Protein AF-A0A832W0E5-F1 (afdb_monomer)

Organism: NCBI:txid660064

Foldseek 3Di:
DQPLLVLLLVLLVVLLVCCVPPVDDDPVSLVVSCVVQVVSCVVVDDPVVLLVVLCVLQLVLLVVCVVVQLDDPVLSSSLNSLSNRCSVQCLSVVLSNVLSVCSSVVCVPPNSSDSSSVSSSVSSVVSVVCVVVVVDDD

InterPro domains:
  IPR000045 Prepilin type IV endopeptidase, peptidase domain [PF01478] (7-105)
  IPR052218 Archaeal Preflagellin Peptidase [PTHR36506] (5-106)

Structure 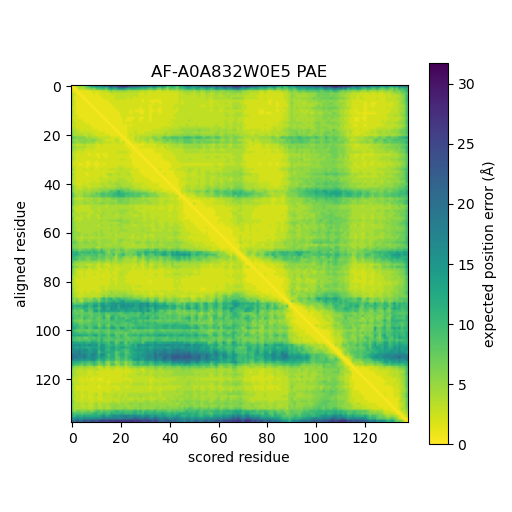(mmCIF, N/CA/C/O backbone):
data_AF-A0A832W0E5-F1
#
_entry.id   AF-A0A832W0E5-F1
#
loop_
_atom_site.group_PDB
_atom_site.id
_atom_site.type_symbol
_atom_site.label_atom_id
_atom_site.label_alt_id
_atom_site.label_comp_id
_atom_site.label_asym_id
_atom_site.label_entity_id
_atom_site.label_seq_id
_atom_site.pdbx_PDB_ins_code
_atom_site.Cartn_x
_atom_site.Cartn_y
_atom_site.Cartn_z
_atom_site.occupancy
_atom_site.B_iso_or_equiv
_atom_site.auth_seq_id
_atom_site.auth_comp_id
_atom_site.auth_asym_id
_atom_site.auth_atom_id
_atom_site.pdbx_PDB_model_num
ATOM 1 N N . MET A 1 1 ? -15.998 -9.167 6.109 1.00 57.91 1 MET A N 1
ATOM 2 C CA . MET A 1 1 ? -14.669 -8.768 5.597 1.00 57.91 1 MET A CA 1
ATOM 3 C C . MET A 1 1 ? -14.755 -7.328 5.139 1.00 57.91 1 MET A C 1
ATOM 5 O O . MET A 1 1 ? -15.712 -7.002 4.447 1.00 57.91 1 MET A O 1
ATOM 9 N N . GLU A 1 2 ? -13.810 -6.480 5.540 1.00 78.94 2 GLU A N 1
ATOM 10 C CA . GLU A 1 2 ? -13.806 -5.077 5.118 1.00 78.94 2 GLU A CA 1
ATOM 11 C C . GLU A 1 2 ? -13.586 -4.948 3.603 1.00 78.94 2 GLU A C 1
ATOM 13 O O . GLU A 1 2 ? -12.721 -5.637 3.051 1.00 78.94 2 GLU A O 1
ATOM 18 N N . PRO A 1 3 ? -14.341 -4.073 2.915 1.00 88.00 3 PRO A N 1
ATOM 19 C CA . PRO A 1 3 ? -14.288 -3.942 1.459 1.00 88.00 3 PRO A CA 1
ATOM 20 C C . PRO A 1 3 ? -12.898 -3.528 0.957 1.00 88.00 3 PRO A C 1
ATOM 22 O O . PRO A 1 3 ? -12.463 -3.985 -0.100 1.00 88.00 3 PRO A O 1
ATOM 25 N N . VAL A 1 4 ? -12.168 -2.729 1.744 1.00 89.50 4 VAL A N 1
ATOM 26 C CA . VAL A 1 4 ? -10.799 -2.306 1.423 1.00 89.50 4 VAL A CA 1
ATOM 27 C C . VAL A 1 4 ? -9.841 -3.496 1.415 1.00 89.50 4 VAL A C 1
ATOM 29 O O . VAL A 1 4 ? -9.096 -3.651 0.456 1.00 89.50 4 VAL A O 1
ATOM 32 N N . LEU A 1 5 ? -9.913 -4.393 2.404 1.00 88.69 5 LEU A N 1
ATOM 33 C CA . LEU A 1 5 ? -9.048 -5.576 2.465 1.00 88.69 5 LEU A CA 1
ATOM 34 C C . LEU A 1 5 ? -9.286 -6.527 1.282 1.00 88.69 5 LEU A C 1
ATOM 36 O O . LEU A 1 5 ? -8.330 -7.065 0.725 1.00 88.69 5 LEU A O 1
ATOM 40 N N . ILE A 1 6 ? -10.544 -6.715 0.868 1.00 91.44 6 ILE A N 1
ATOM 41 C CA . ILE A 1 6 ? -10.880 -7.532 -0.311 1.00 91.44 6 ILE A CA 1
ATOM 42 C C . ILE A 1 6 ? -10.245 -6.929 -1.567 1.00 91.44 6 ILE A C 1
ATOM 44 O O . ILE A 1 6 ? -9.601 -7.642 -2.340 1.00 91.44 6 ILE A O 1
ATOM 48 N N . LEU A 1 7 ? -10.392 -5.614 -1.750 1.00 93.44 7 LEU A N 1
ATOM 49 C CA . LEU A 1 7 ? -9.779 -4.894 -2.860 1.00 93.44 7 LEU A CA 1
ATOM 50 C C . LEU A 1 7 ? -8.248 -5.015 -2.821 1.00 93.44 7 LEU A C 1
ATOM 52 O O . LEU A 1 7 ? -7.642 -5.321 -3.848 1.00 93.44 7 LEU A O 1
ATOM 56 N N . THR A 1 8 ? -7.628 -4.831 -1.651 1.00 92.31 8 THR A N 1
ATOM 57 C CA . THR A 1 8 ? -6.182 -4.999 -1.455 1.00 92.31 8 THR A CA 1
ATOM 58 C C . THR A 1 8 ? -5.736 -6.391 -1.880 1.00 92.31 8 THR A C 1
ATOM 60 O O . THR A 1 8 ? -4.834 -6.507 -2.704 1.00 92.31 8 THR A O 1
ATOM 63 N N . LEU A 1 9 ? -6.383 -7.447 -1.384 1.00 92.31 9 LEU A N 1
ATOM 64 C CA . LEU A 1 9 ? -6.025 -8.824 -1.724 1.00 92.31 9 LEU A CA 1
ATOM 65 C C . LEU A 1 9 ? -6.163 -9.096 -3.226 1.00 92.31 9 LEU A C 1
ATOM 67 O O . LEU A 1 9 ? -5.265 -9.695 -3.816 1.00 92.31 9 LEU A O 1
ATOM 71 N N . ALA A 1 10 ? -7.235 -8.622 -3.864 1.00 95.12 10 ALA A N 1
ATOM 72 C CA . ALA A 1 10 ? -7.445 -8.804 -5.300 1.00 95.12 10 ALA A CA 1
ATOM 73 C C . ALA A 1 10 ? -6.369 -8.087 -6.136 1.00 95.12 10 ALA A C 1
ATOM 75 O O . ALA A 1 10 ? -5.750 -8.693 -7.016 1.00 95.12 10 ALA A O 1
ATOM 76 N N . VAL A 1 11 ? -6.102 -6.812 -5.835 1.00 95.62 11 VAL A N 1
ATOM 77 C CA . VAL A 1 11 ? -5.094 -6.010 -6.541 1.00 95.62 11 VAL A CA 1
ATOM 78 C C . VAL A 1 11 ? -3.694 -6.575 -6.326 1.00 95.62 11 VAL A C 1
ATOM 80 O O . VAL A 1 11 ? -2.961 -6.741 -7.299 1.00 95.62 11 VAL A O 1
ATOM 83 N N . PHE A 1 12 ? -3.313 -6.893 -5.087 1.00 92.88 12 PHE A N 1
ATOM 84 C CA . PHE A 1 12 ? -1.975 -7.410 -4.792 1.00 92.88 12 PHE A CA 1
ATOM 85 C C . PHE A 1 12 ? -1.769 -8.830 -5.318 1.00 92.88 12 PHE A C 1
ATOM 87 O O . PHE A 1 12 ? -0.657 -9.159 -5.719 1.00 92.88 12 PHE A O 1
ATOM 94 N N . SER A 1 13 ? -2.823 -9.644 -5.422 1.00 94.38 13 SER A N 1
ATOM 95 C CA . SER A 1 13 ? -2.752 -10.933 -6.125 1.00 94.38 13 SER A CA 1
ATOM 96 C C . SER A 1 13 ? -2.438 -10.741 -7.607 1.00 94.38 13 SER A C 1
ATOM 98 O O . SER A 1 13 ? -1.568 -11.418 -8.157 1.00 94.38 13 SER A O 1
ATOM 100 N N . TYR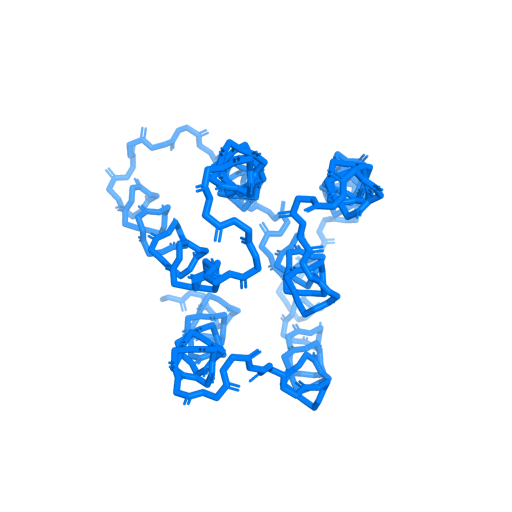 A 1 14 ? -3.090 -9.772 -8.254 1.00 95.56 14 TYR A N 1
ATOM 101 C CA . TYR A 1 14 ? -2.798 -9.433 -9.645 1.00 95.56 14 TYR A CA 1
ATOM 102 C C . TYR A 1 14 ? -1.400 -8.813 -9.820 1.00 95.56 14 TYR A C 1
ATOM 104 O O . TYR A 1 14 ? -0.678 -9.162 -10.759 1.00 95.56 14 TYR A O 1
ATOM 112 N N . ALA A 1 15 ? -0.983 -7.932 -8.907 1.00 92.62 15 ALA A N 1
ATOM 113 C CA . ALA A 1 15 ? 0.357 -7.348 -8.902 1.00 92.62 15 ALA A CA 1
ATOM 114 C C . ALA A 1 15 ? 1.432 -8.434 -8.743 1.00 92.62 15 ALA A C 1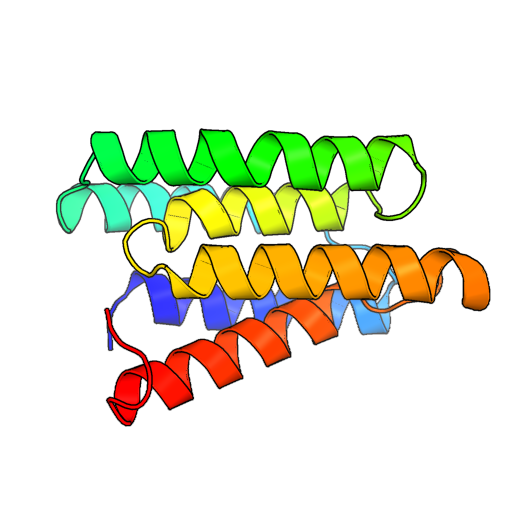
ATOM 116 O O . ALA A 1 15 ? 2.361 -8.480 -9.540 1.00 92.62 15 ALA A O 1
ATOM 117 N N . ALA A 1 16 ? 1.257 -9.370 -7.807 1.00 90.31 16 ALA A N 1
ATOM 118 C CA . ALA A 1 16 ? 2.160 -10.503 -7.615 1.00 90.31 16 ALA A CA 1
ATOM 119 C C . ALA A 1 16 ? 2.220 -11.418 -8.847 1.00 90.31 16 ALA A C 1
ATOM 121 O O . ALA A 1 16 ? 3.302 -11.825 -9.263 1.00 90.31 16 ALA A O 1
ATOM 122 N N . TYR A 1 17 ? 1.079 -11.703 -9.480 1.00 93.25 17 TYR A N 1
ATOM 123 C CA . TYR A 1 17 ? 1.042 -12.487 -10.715 1.00 93.25 17 TYR A CA 1
ATOM 124 C C . TYR A 1 17 ? 1.779 -11.796 -11.876 1.00 93.25 17 TYR A C 1
ATOM 126 O O . TYR A 1 17 ? 2.564 -12.432 -12.581 1.00 93.25 17 TYR A O 1
ATOM 134 N N . THR A 1 18 ? 1.541 -10.499 -12.086 1.00 91.88 18 THR A N 1
ATOM 135 C CA . THR A 1 18 ? 2.193 -9.733 -13.166 1.00 91.88 18 THR A CA 1
ATOM 136 C C . THR A 1 18 ? 3.686 -9.539 -12.921 1.00 91.88 18 THR A C 1
ATOM 138 O O . THR A 1 18 ? 4.469 -9.658 -13.867 1.00 91.88 18 THR A O 1
ATOM 141 N N . ASP A 1 19 ? 4.083 -9.351 -11.664 1.00 88.56 19 ASP A N 1
ATOM 142 C CA . ASP A 1 19 ? 5.477 -9.315 -11.234 1.00 88.56 19 ASP A CA 1
ATOM 143 C C . ASP A 1 19 ? 6.176 -10.661 -11.493 1.00 88.56 19 ASP A C 1
ATOM 145 O O . ASP A 1 19 ? 7.209 -10.705 -12.152 1.00 88.56 19 ASP A O 1
ATOM 149 N N . LEU A 1 20 ? 5.559 -11.791 -11.130 1.00 87.50 20 LEU A N 1
ATOM 150 C CA . LEU A 1 20 ? 6.101 -13.122 -11.439 1.00 87.50 20 LEU A CA 1
ATOM 151 C C . LEU A 1 20 ? 6.224 -13.392 -12.944 1.00 87.50 20 LEU A C 1
ATOM 153 O O . LEU A 1 20 ? 7.211 -13.978 -13.388 1.00 87.50 20 LEU A O 1
ATOM 157 N N . LYS A 1 21 ? 5.219 -12.993 -13.731 1.00 89.12 21 LYS A N 1
ATOM 158 C CA . LYS A 1 21 ? 5.150 -13.315 -15.163 1.00 89.12 21 LYS A CA 1
ATOM 159 C C . LYS A 1 21 ? 6.019 -12.407 -16.029 1.00 89.12 21 LYS A C 1
ATOM 161 O O . LYS A 1 21 ? 6.603 -12.871 -17.002 1.00 89.12 21 LYS A O 1
ATOM 166 N N . THR A 1 22 ? 6.033 -11.112 -15.731 1.00 88.25 22 THR A N 1
ATOM 167 C CA . THR A 1 22 ? 6.622 -10.086 -16.606 1.00 88.25 22 THR A CA 1
ATOM 168 C C . THR A 1 22 ? 7.675 -9.230 -15.920 1.00 88.25 22 THR A C 1
ATOM 170 O O . THR A 1 22 ? 8.257 -8.380 -16.585 1.00 88.25 22 THR A O 1
ATOM 173 N N . ARG A 1 23 ? 7.920 -9.428 -14.615 1.00 84.81 23 ARG A N 1
ATOM 174 C CA . ARG A 1 23 ? 8.823 -8.597 -13.793 1.00 84.81 23 ARG A CA 1
ATOM 175 C C . ARG A 1 23 ? 8.484 -7.110 -13.818 1.00 84.81 23 ARG A C 1
ATOM 177 O O . ARG A 1 23 ? 9.330 -6.260 -13.572 1.00 84.81 23 ARG A O 1
ATOM 184 N N . THR A 1 24 ? 7.234 -6.787 -14.146 1.00 85.25 24 THR A N 1
ATOM 185 C CA . THR A 1 24 ? 6.751 -5.413 -14.220 1.00 85.25 24 THR A CA 1
ATOM 186 C C . THR A 1 24 ? 5.304 -5.348 -13.758 1.00 85.25 24 THR A C 1
ATOM 188 O O . THR A 1 24 ? 4.478 -6.188 -14.116 1.00 85.25 24 THR A O 1
ATOM 191 N N . VAL A 1 25 ? 4.979 -4.314 -12.983 1.00 90.31 25 VAL A N 1
ATOM 192 C CA . VAL A 1 25 ? 3.602 -3.995 -12.595 1.00 90.31 25 VAL A CA 1
ATOM 193 C C . VAL A 1 25 ? 3.243 -2.637 -13.184 1.00 90.31 25 VAL A C 1
ATOM 195 O O . VAL A 1 25 ? 3.924 -1.636 -12.957 1.00 90.31 25 VAL A O 1
ATOM 198 N N . SER A 1 26 ? 2.166 -2.592 -13.970 1.00 92.38 26 SER A N 1
ATOM 199 C CA . SER A 1 26 ? 1.733 -1.363 -14.638 1.00 92.38 26 SER A CA 1
ATOM 200 C C . SER A 1 26 ? 1.272 -0.305 -13.634 1.00 92.38 26 SER A C 1
ATOM 202 O O . SER A 1 26 ? 0.520 -0.600 -12.708 1.00 92.38 26 SER A O 1
ATOM 204 N N . ASN A 1 27 ? 1.597 0.966 -13.896 1.00 93.31 27 ASN A N 1
ATOM 205 C CA . ASN A 1 27 ? 1.093 2.105 -13.117 1.00 93.31 27 ASN A CA 1
ATOM 206 C C . ASN A 1 27 ? -0.444 2.156 -13.040 1.00 93.31 27 ASN A C 1
ATOM 208 O O . ASN A 1 27 ? -0.993 2.697 -12.082 1.00 93.31 27 ASN A O 1
ATOM 212 N N . ARG A 1 28 ? -1.140 1.575 -14.028 1.00 93.88 28 ARG A N 1
ATOM 213 C CA . ARG A 1 28 ? -2.607 1.489 -14.038 1.00 93.88 28 ARG A CA 1
ATOM 214 C C . ARG A 1 28 ? -3.147 0.675 -12.862 1.00 93.88 28 ARG A C 1
ATOM 216 O O . ARG A 1 28 ? -4.218 1.002 -12.370 1.00 93.88 28 ARG A O 1
ATOM 223 N N . VAL A 1 29 ? -2.405 -0.329 -12.388 1.00 95.19 29 VAL A N 1
ATOM 224 C CA . VAL A 1 29 ? -2.801 -1.154 -11.233 1.00 95.19 29 VAL A CA 1
ATOM 225 C C . VAL A 1 29 ? -2.942 -0.280 -9.989 1.00 95.19 29 VAL A C 1
ATOM 227 O O . VAL A 1 29 ? -3.976 -0.311 -9.330 1.00 95.19 29 VAL A O 1
ATOM 230 N N . TRP A 1 30 ? -1.952 0.575 -9.727 1.00 94.25 30 TRP A N 1
ATOM 231 C CA . TRP A 1 30 ? -1.972 1.500 -8.592 1.00 94.25 30 TRP A CA 1
ATOM 232 C C . TRP A 1 30 ? -3.040 2.581 -8.737 1.00 94.25 30 TRP A C 1
ATOM 234 O O . TRP A 1 30 ? -3.691 2.927 -7.757 1.00 94.25 30 TRP A O 1
ATOM 244 N N . ALA A 1 31 ? -3.264 3.078 -9.957 1.00 94.19 31 ALA A N 1
ATOM 245 C CA . ALA A 1 31 ? -4.323 4.049 -10.224 1.00 94.19 31 ALA A CA 1
ATOM 246 C C . ALA A 1 31 ? -5.720 3.464 -9.963 1.00 94.19 31 ALA A C 1
ATOM 248 O O . ALA A 1 31 ? -6.539 4.116 -9.324 1.00 94.19 31 ALA A O 1
ATOM 249 N N . VAL A 1 32 ? -5.981 2.227 -10.401 1.00 95.19 32 VAL A N 1
ATOM 250 C CA . VAL A 1 32 ? -7.240 1.519 -10.113 1.00 95.19 32 VAL A CA 1
ATOM 251 C C . VAL A 1 32 ? -7.376 1.258 -8.616 1.00 95.19 32 VAL A C 1
ATOM 253 O O . VAL A 1 32 ? -8.431 1.516 -8.044 1.00 95.19 32 VAL A O 1
ATOM 256 N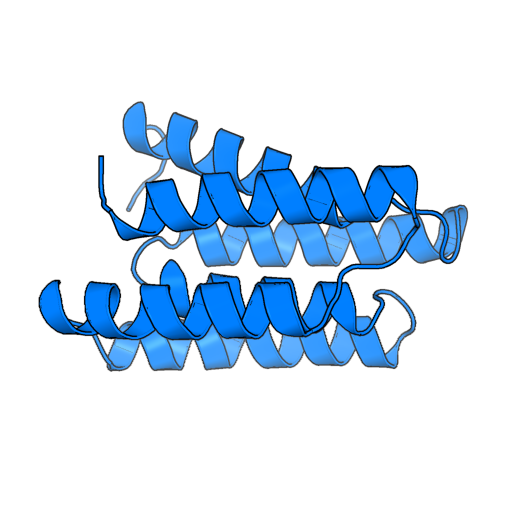 N . TYR A 1 33 ? -6.305 0.798 -7.970 1.00 95.50 33 TYR A N 1
ATOM 257 C CA . TYR A 1 33 ? -6.318 0.502 -6.542 1.00 95.50 33 TYR A CA 1
ATOM 258 C C . TYR A 1 33 ? -6.627 1.735 -5.695 1.00 95.50 33 TYR A C 1
ATOM 260 O O . TYR A 1 33 ? -7.537 1.699 -4.874 1.00 95.50 33 TYR A O 1
ATOM 268 N N . MET A 1 34 ? -5.932 2.846 -5.941 1.00 94.44 34 MET A N 1
ATOM 269 C CA . MET A 1 34 ? -6.188 4.104 -5.242 1.00 94.44 34 MET A CA 1
ATOM 270 C C . MET A 1 34 ? -7.542 4.704 -5.630 1.00 94.44 34 MET A C 1
ATOM 272 O O . MET A 1 34 ? -8.265 5.180 -4.761 1.00 94.44 34 MET A O 1
ATOM 276 N N . GLY A 1 35 ? -7.915 4.649 -6.911 1.00 95.69 35 GLY A N 1
ATOM 277 C CA . GLY A 1 35 ? -9.171 5.206 -7.413 1.00 95.69 35 GLY A CA 1
ATOM 278 C C . GLY A 1 35 ? -10.415 4.519 -6.852 1.00 95.69 35 GLY A C 1
ATOM 279 O O . GLY A 1 35 ? -11.407 5.191 -6.594 1.00 95.69 35 GLY A O 1
ATOM 280 N N . LEU A 1 36 ? -10.361 3.204 -6.622 1.00 94.50 36 LEU A N 1
ATOM 281 C CA . LEU A 1 36 ? -11.438 2.456 -5.965 1.00 94.50 36 LEU A CA 1
ATOM 282 C C . LEU A 1 36 ? -11.314 2.481 -4.438 1.00 94.50 36 LEU A C 1
ATOM 284 O O . LEU A 1 36 ? -12.318 2.557 -3.735 1.00 94.50 36 LEU A O 1
ATOM 288 N N . GLY A 1 37 ? -10.087 2.430 -3.922 1.00 92.12 37 GLY A N 1
ATOM 289 C CA . GLY A 1 37 ? -9.815 2.336 -2.495 1.00 92.12 37 GLY A CA 1
ATOM 290 C C . GLY A 1 37 ? -10.096 3.628 -1.732 1.00 92.12 37 GLY A C 1
ATOM 291 O O . GLY A 1 37 ? -10.708 3.571 -0.673 1.00 92.12 37 GLY A O 1
ATOM 292 N N . VAL A 1 38 ? -9.721 4.796 -2.268 1.00 92.81 38 VAL A N 1
ATOM 293 C CA . VAL A 1 38 ? -9.922 6.088 -1.582 1.00 92.81 38 VAL A CA 1
ATOM 294 C C . VAL A 1 38 ? -11.406 6.380 -1.312 1.00 92.81 38 VAL A C 1
ATOM 296 O O . VAL A 1 38 ? -11.721 6.721 -0.173 1.00 92.81 38 VAL A O 1
ATOM 299 N N . PRO A 1 39 ? -12.339 6.214 -2.273 1.00 92.31 39 PRO A N 1
ATOM 300 C CA . PRO A 1 39 ? -13.765 6.370 -1.994 1.00 92.31 39 PRO A CA 1
ATOM 301 C C . PRO A 1 39 ? -14.275 5.403 -0.923 1.00 92.31 39 PRO A C 1
ATOM 303 O O . PRO A 1 39 ? -15.016 5.818 -0.037 1.00 92.31 39 PRO A O 1
ATOM 306 N N . LEU A 1 40 ? -13.855 4.132 -0.965 1.00 90.81 40 LEU A N 1
ATOM 307 C CA . LEU A 1 40 ? -14.234 3.144 0.051 1.00 90.81 40 LEU A CA 1
ATOM 308 C C . LEU A 1 40 ? -13.727 3.547 1.440 1.00 90.81 40 LEU A C 1
ATOM 310 O O . LEU A 1 40 ? -14.483 3.471 2.405 1.00 90.81 40 LEU A O 1
ATOM 314 N N . LEU A 1 41 ? -12.483 4.026 1.518 1.00 88.75 41 LEU A N 1
ATOM 315 C CA . LEU A 1 41 ? -11.857 4.507 2.748 1.00 88.75 41 LEU A CA 1
ATOM 316 C C . LEU A 1 41 ? -12.588 5.737 3.314 1.00 88.75 41 LEU A C 1
ATOM 318 O O . LEU A 1 41 ? -12.826 5.830 4.516 1.00 88.75 41 LEU A O 1
ATOM 322 N N . ALA A 1 42 ? -12.976 6.673 2.443 1.00 87.75 42 ALA A N 1
ATOM 323 C CA . ALA A 1 42 ? -13.719 7.869 2.829 1.00 87.75 42 ALA A CA 1
ATOM 324 C C . ALA A 1 42 ? -15.101 7.524 3.406 1.00 87.75 42 ALA A C 1
ATOM 326 O O . ALA A 1 42 ? -15.521 8.129 4.390 1.00 87.75 42 ALA A O 1
ATOM 327 N N . LEU A 1 43 ? -15.783 6.528 2.831 1.00 89.12 43 LEU A N 1
ATOM 328 C CA . LEU A 1 43 ? -17.088 6.060 3.306 1.00 89.12 43 LEU A CA 1
ATOM 329 C C . LEU A 1 43 ? -17.010 5.315 4.646 1.00 89.12 43 LEU A C 1
ATOM 331 O O . LEU A 1 43 ? -17.970 5.358 5.410 1.00 89.12 43 LEU A O 1
ATOM 335 N N . SER A 1 44 ? -15.890 4.648 4.945 1.00 83.19 44 SER A N 1
ATOM 336 C CA . SER A 1 44 ? -15.690 3.944 6.221 1.00 83.19 44 SER A CA 1
ATOM 337 C C . SER A 1 44 ? -15.318 4.858 7.394 1.00 83.19 44 SER A C 1
ATOM 339 O O . SER A 1 44 ? -15.323 4.401 8.532 1.00 83.19 44 SER A O 1
ATOM 341 N N . GLY A 1 45 ? -15.024 6.136 7.136 1.00 82.38 45 GLY A N 1
ATOM 342 C CA . GLY A 1 45 ? -14.489 7.060 8.134 1.00 82.38 45 GLY A CA 1
ATOM 343 C C . GLY A 1 45 ? -12.977 6.892 8.282 1.00 82.38 45 GLY A C 1
ATOM 344 O O . GLY A 1 45 ? -12.482 5.828 8.641 1.00 82.38 45 GLY A O 1
ATOM 345 N N . VAL A 1 46 ? -12.234 7.954 7.971 1.00 86.38 46 VAL A N 1
ATOM 346 C CA . VAL A 1 46 ? -10.766 7.958 8.015 1.00 86.38 46 VAL A CA 1
ATOM 347 C C . VAL A 1 46 ? -10.303 8.643 9.287 1.00 86.38 46 VAL A C 1
ATOM 349 O O . VAL A 1 46 ? -10.615 9.816 9.502 1.00 86.38 46 VAL A O 1
ATOM 352 N N . ASP A 1 47 ? -9.494 7.951 10.085 1.00 88.50 47 ASP A N 1
ATOM 353 C CA . ASP A 1 47 ? -8.703 8.614 11.115 1.00 88.50 47 ASP A CA 1
ATOM 354 C C . ASP A 1 47 ? -7.489 9.268 10.447 1.00 88.50 47 ASP A C 1
ATOM 356 O O . ASP A 1 47 ? -6.500 8.624 10.083 1.00 88.50 47 ASP A O 1
ATOM 360 N N . VAL A 1 48 ? -7.590 10.581 10.250 1.00 87.38 48 VAL A N 1
ATOM 361 C CA . VAL A 1 48 ? -6.546 11.374 9.595 1.00 87.38 48 VAL A CA 1
ATOM 362 C C . VAL A 1 48 ? -5.240 11.338 10.394 1.00 87.38 48 VAL A C 1
ATOM 364 O O . VAL A 1 48 ? -4.167 11.347 9.793 1.00 87.38 48 VAL A O 1
ATOM 367 N N . GLY A 1 49 ? -5.303 11.253 11.726 1.00 88.19 49 GLY A N 1
ATOM 368 C CA . GLY A 1 49 ? -4.119 11.167 12.578 1.00 88.19 49 GLY A CA 1
ATOM 369 C C . GLY A 1 49 ? -3.351 9.870 12.341 1.00 88.19 49 GLY A C 1
ATOM 370 O O . GLY A 1 49 ? -2.148 9.907 12.071 1.00 88.19 49 GLY A O 1
ATOM 371 N N . LEU A 1 50 ? -4.049 8.732 12.354 1.00 85.88 50 LEU A N 1
ATOM 372 C CA . LEU A 1 50 ? -3.451 7.424 12.058 1.00 85.88 50 LEU A CA 1
ATOM 373 C C . LEU A 1 50 ? -2.938 7.334 10.618 1.00 85.88 50 LEU A C 1
ATOM 375 O O . LEU A 1 50 ? -1.851 6.804 10.388 1.00 85.88 50 LEU A O 1
ATOM 379 N N . LEU A 1 51 ? -3.670 7.892 9.651 1.00 88.31 51 LEU A N 1
ATOM 380 C CA . LEU A 1 51 ? -3.220 7.956 8.261 1.00 88.31 51 LEU A CA 1
ATOM 381 C C . LEU A 1 51 ? -1.906 8.737 8.121 1.00 88.31 51 LEU A C 1
ATOM 383 O O . LEU A 1 51 ? -0.967 8.258 7.480 1.00 88.31 51 LEU A O 1
ATOM 387 N N . LEU A 1 52 ? -1.822 9.923 8.730 1.00 89.25 52 LEU A N 1
ATOM 388 C CA . LEU A 1 52 ? -0.610 10.742 8.702 1.00 89.25 52 LEU A CA 1
ATOM 389 C C . LEU A 1 52 ? 0.556 10.040 9.397 1.00 89.25 52 LEU A C 1
ATOM 391 O O . LEU A 1 52 ? 1.661 10.040 8.859 1.00 89.25 52 LEU A O 1
ATOM 395 N N . MET A 1 53 ? 0.315 9.394 10.540 1.00 86.75 53 MET A N 1
ATOM 396 C CA . MET A 1 53 ? 1.330 8.606 11.243 1.00 86.75 53 MET A CA 1
ATOM 397 C C . MET A 1 53 ? 1.829 7.425 10.402 1.00 86.75 53 MET A C 1
ATOM 399 O O . MET A 1 53 ? 3.038 7.228 10.282 1.00 86.75 53 MET A O 1
ATOM 403 N N . SER A 1 54 ? 0.920 6.678 9.767 1.00 87.12 54 SER A N 1
ATOM 404 C CA . SER A 1 54 ? 1.251 5.581 8.847 1.00 87.12 54 SER A CA 1
ATOM 405 C C . SER A 1 54 ? 2.159 6.070 7.715 1.00 87.12 54 SER A C 1
ATOM 407 O O . SER A 1 54 ? 3.227 5.503 7.474 1.00 87.12 54 SER A O 1
ATOM 409 N N . LEU A 1 55 ? 1.796 7.181 7.068 1.00 88.81 55 LEU A N 1
ATOM 410 C CA . LEU A 1 55 ? 2.599 7.782 6.001 1.00 88.81 55 LEU A CA 1
ATOM 411 C C . LEU A 1 55 ? 3.952 8.296 6.499 1.00 88.81 55 LEU A C 1
ATOM 413 O O . LEU A 1 55 ? 4.960 8.081 5.826 1.00 88.81 55 LEU A O 1
ATOM 417 N N . LEU A 1 56 ? 3.990 8.936 7.669 1.00 89.00 56 LEU A N 1
ATOM 418 C CA . LEU A 1 56 ? 5.210 9.480 8.261 1.00 89.00 56 LEU A CA 1
ATOM 419 C C . LEU A 1 56 ? 6.228 8.384 8.596 1.00 89.00 56 LEU A C 1
ATOM 421 O O . LEU A 1 56 ? 7.426 8.619 8.480 1.00 89.00 56 LEU A O 1
ATOM 425 N N . ILE A 1 57 ? 5.770 7.193 8.980 1.00 84.69 57 ILE A N 1
ATOM 426 C CA . ILE A 1 57 ? 6.642 6.047 9.270 1.00 84.69 57 ILE A CA 1
ATOM 427 C C . ILE A 1 57 ? 7.049 5.335 7.974 1.00 84.69 57 ILE A C 1
ATOM 429 O O . ILE A 1 57 ? 8.224 5.027 7.763 1.00 84.69 57 ILE A O 1
ATOM 433 N N . ILE A 1 58 ? 6.084 5.068 7.094 1.00 86.50 58 ILE A N 1
ATOM 434 C CA . ILE A 1 58 ? 6.290 4.195 5.936 1.00 86.50 58 ILE A CA 1
ATOM 435 C C . ILE A 1 58 ? 7.014 4.912 4.802 1.00 86.50 58 ILE A C 1
ATOM 437 O O . ILE A 1 58 ? 7.915 4.328 4.197 1.00 86.50 58 ILE A O 1
ATOM 441 N N . ALA A 1 59 ? 6.658 6.163 4.503 1.00 88.38 59 ALA A N 1
ATOM 442 C CA . ALA A 1 59 ? 7.248 6.863 3.370 1.00 88.38 59 ALA A 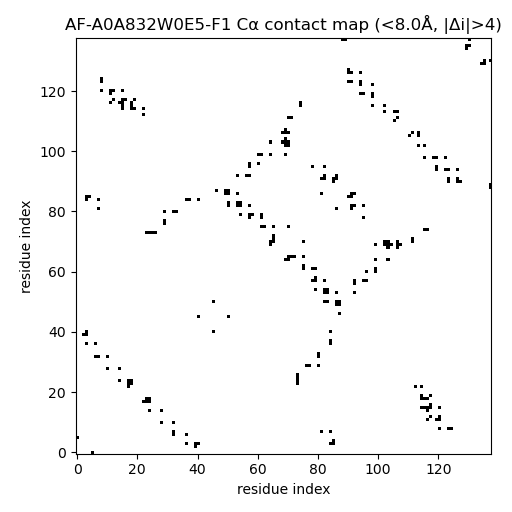CA 1
ATOM 443 C C . ALA A 1 59 ? 8.779 6.975 3.499 1.00 88.38 59 ALA A C 1
ATOM 445 O O . ALA A 1 59 ? 9.456 6.560 2.557 1.00 88.38 59 ALA A O 1
ATOM 446 N N . PRO A 1 60 ? 9.367 7.405 4.635 1.00 87.62 60 PRO A N 1
ATOM 447 C CA . PRO A 1 60 ? 10.821 7.439 4.778 1.00 87.62 60 PRO A CA 1
ATOM 448 C C . PRO A 1 60 ? 11.476 6.065 4.618 1.00 87.62 60 PRO A C 1
ATOM 450 O O . PRO A 1 60 ? 12.491 5.962 3.936 1.00 87.62 60 PRO A O 1
ATOM 453 N N . ALA A 1 61 ? 10.894 5.005 5.190 1.00 82.12 61 ALA A N 1
ATOM 454 C CA . ALA A 1 61 ? 11.441 3.650 5.100 1.00 82.12 61 ALA A CA 1
ATOM 455 C C . ALA A 1 61 ? 11.466 3.129 3.652 1.00 82.12 61 ALA A C 1
ATOM 457 O O . ALA A 1 61 ? 12.470 2.573 3.194 1.00 82.12 61 ALA A O 1
ATOM 458 N N . VAL A 1 62 ? 10.379 3.354 2.913 1.00 86.56 62 VAL A N 1
ATOM 459 C CA . VAL A 1 62 ? 10.248 2.942 1.512 1.00 86.56 62 VAL A CA 1
ATOM 460 C C . VAL A 1 62 ? 11.150 3.785 0.607 1.00 86.56 62 VAL A C 1
ATOM 462 O O . VAL A 1 62 ? 11.851 3.232 -0.239 1.00 86.56 62 VAL A O 1
ATOM 465 N N . PHE A 1 63 ? 11.202 5.107 0.801 1.00 86.31 63 PHE A N 1
ATOM 466 C CA . PHE A 1 63 ? 12.085 5.984 0.024 1.00 86.31 63 PHE A CA 1
ATOM 467 C C . PHE A 1 63 ? 13.565 5.711 0.297 1.00 86.31 63 PHE A C 1
ATOM 469 O O . PHE A 1 63 ? 14.356 5.703 -0.644 1.00 86.31 63 PHE A O 1
ATOM 476 N N . ALA A 1 64 ? 13.945 5.433 1.547 1.00 82.25 64 ALA A N 1
ATOM 477 C CA . ALA A 1 64 ? 15.299 5.001 1.875 1.00 82.25 64 ALA A CA 1
ATOM 478 C C . ALA A 1 64 ? 15.630 3.683 1.162 1.00 82.25 64 ALA A C 1
ATOM 480 O O . ALA A 1 64 ? 16.652 3.590 0.486 1.00 82.25 64 ALA A O 1
ATOM 481 N N . SER A 1 65 ? 14.733 2.695 1.233 1.00 78.06 65 SER A N 1
ATOM 482 C CA . SER A 1 65 ? 14.914 1.404 0.556 1.00 78.06 65 SER A CA 1
ATOM 483 C C . SER A 1 65 ? 15.047 1.561 -0.962 1.00 78.06 65 SER A C 1
ATOM 485 O O . SER A 1 65 ? 15.900 0.918 -1.566 1.00 78.06 65 SER A O 1
ATOM 487 N N . TYR A 1 66 ? 14.276 2.462 -1.575 1.00 84.00 66 TYR A N 1
ATOM 488 C CA . TYR A 1 66 ? 14.404 2.809 -2.992 1.00 84.00 66 TYR A CA 1
ATOM 489 C C . TYR A 1 66 ? 15.751 3.469 -3.313 1.00 84.00 66 TYR A C 1
ATOM 491 O O . TYR A 1 66 ? 16.430 3.069 -4.255 1.00 84.00 66 TYR A O 1
ATOM 499 N N . HIS A 1 67 ? 16.171 4.453 -2.513 1.00 82.88 67 HIS A N 1
ATOM 500 C CA . HIS A 1 67 ? 17.412 5.195 -2.744 1.00 82.88 67 HIS A CA 1
ATOM 501 C C . HIS A 1 67 ? 18.660 4.308 -2.640 1.00 82.88 67 HIS A C 1
ATOM 503 O O . HIS A 1 67 ? 19.596 4.469 -3.418 1.00 82.88 67 HIS A O 1
ATOM 509 N N . PHE A 1 68 ? 18.660 3.339 -1.722 1.00 79.69 68 PHE A N 1
ATOM 510 C CA . PHE A 1 68 ? 19.755 2.377 -1.562 1.00 79.69 68 PHE A CA 1
ATOM 511 C C . PHE A 1 68 ? 19.681 1.178 -2.528 1.00 79.69 68 PHE A C 1
ATOM 513 O O . PHE A 1 68 ? 20.431 0.218 -2.353 1.00 79.69 68 PHE A O 1
ATOM 520 N N . GLY A 1 69 ? 18.797 1.208 -3.536 1.00 71.06 69 GLY A N 1
ATOM 521 C CA . GLY A 1 69 ? 18.670 0.145 -4.544 1.00 71.06 69 GLY A CA 1
ATOM 522 C C . GLY A 1 69 ? 18.033 -1.148 -4.022 1.00 71.06 69 GLY A C 1
ATOM 523 O O . GLY A 1 69 ? 18.205 -2.218 -4.600 1.00 71.06 69 GLY A O 1
ATOM 524 N N . GLY A 1 70 ? 17.315 -1.081 -2.901 1.00 69.31 70 GLY A N 1
ATOM 525 C CA . GLY A 1 70 ? 16.612 -2.222 -2.317 1.00 69.31 70 GLY A CA 1
ATOM 526 C C . GLY A 1 70 ? 15.279 -2.551 -2.994 1.00 69.31 70 GLY A C 1
ATOM 527 O O . GLY A 1 70 ? 14.781 -3.657 -2.806 1.00 69.31 70 GLY A O 1
ATOM 528 N N . MET A 1 71 ? 14.690 -1.609 -3.740 1.00 77.12 71 MET A N 1
ATOM 529 C CA . MET A 1 71 ? 13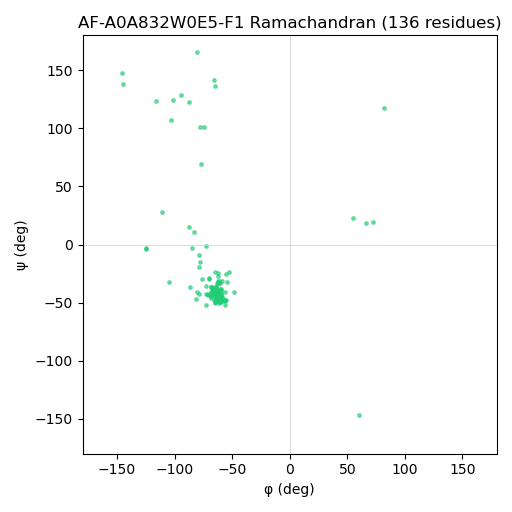.340 -1.721 -4.308 1.00 77.12 71 MET A CA 1
ATOM 530 C C . MET A 1 71 ? 13.206 -1.046 -5.668 1.00 77.12 71 MET A C 1
ATOM 532 O O . MET A 1 71 ? 13.784 0.017 -5.905 1.00 77.12 71 MET A O 1
ATOM 536 N N . GLY A 1 72 ? 12.349 -1.609 -6.518 1.00 81.06 72 GLY A N 1
ATOM 537 C CA . GLY A 1 72 ? 11.922 -0.991 -7.765 1.00 81.06 72 GLY A CA 1
ATOM 538 C C . GLY A 1 72 ? 10.823 0.059 -7.564 1.00 81.06 72 GLY A C 1
ATOM 539 O O . GLY A 1 72 ? 10.145 0.134 -6.539 1.00 81.06 72 GLY A O 1
ATOM 540 N N . GLY A 1 73 ? 10.580 0.872 -8.594 1.00 83.38 73 GLY A N 1
ATOM 541 C CA . GLY A 1 73 ? 9.547 1.914 -8.536 1.00 83.38 73 GLY A CA 1
ATOM 542 C C . GLY A 1 73 ? 8.112 1.376 -8.414 1.00 83.38 73 GLY A C 1
ATOM 543 O O . GLY A 1 73 ? 7.231 2.094 -7.943 1.00 83.38 73 GLY A O 1
ATOM 544 N N . ALA A 1 74 ? 7.854 0.134 -8.836 1.00 85.31 74 ALA A N 1
ATOM 545 C CA . ALA A 1 74 ? 6.558 -0.517 -8.643 1.00 85.31 74 ALA A CA 1
ATOM 546 C C . ALA A 1 74 ? 6.325 -0.886 -7.169 1.00 85.31 74 ALA A C 1
ATOM 548 O O . ALA A 1 74 ? 5.240 -0.632 -6.648 1.00 85.31 74 ALA A O 1
ATOM 549 N N . ASP A 1 75 ? 7.355 -1.406 -6.504 1.00 85.06 75 ASP A N 1
ATOM 550 C CA . ASP A 1 75 ? 7.345 -1.816 -5.096 1.00 85.06 75 ASP A CA 1
ATOM 551 C C . ASP A 1 75 ? 7.003 -0.639 -4.188 1.00 85.06 75 ASP A C 1
ATOM 553 O O . ASP A 1 75 ? 6.069 -0.704 -3.388 1.00 85.06 75 ASP A O 1
ATOM 557 N N . VAL A 1 76 ? 7.683 0.488 -4.411 1.00 87.31 76 VAL A N 1
ATOM 558 C CA . VAL A 1 76 ? 7.461 1.742 -3.684 1.00 87.31 76 VAL A CA 1
ATOM 559 C C . VAL A 1 76 ? 6.006 2.190 -3.772 1.00 87.31 76 VAL A C 1
ATOM 561 O O . VAL A 1 76 ? 5.385 2.520 -2.761 1.00 87.31 76 VAL A O 1
ATOM 564 N N . LYS A 1 77 ? 5.436 2.181 -4.981 1.00 90.88 77 LYS A N 1
ATOM 565 C CA . LYS A 1 77 ? 4.043 2.592 -5.202 1.00 90.88 77 LYS A CA 1
ATOM 566 C C . LYS A 1 77 ? 3.070 1.653 -4.506 1.00 90.88 77 LYS A C 1
ATOM 568 O O . LYS A 1 77 ? 2.106 2.131 -3.915 1.00 90.88 77 LYS A O 1
ATOM 573 N N . GLY A 1 78 ? 3.333 0.348 -4.546 1.00 89.12 78 GLY A N 1
ATOM 574 C CA . GLY A 1 78 ? 2.521 -0.636 -3.843 1.00 89.12 78 GLY A CA 1
ATOM 575 C C . GLY A 1 78 ? 2.531 -0.421 -2.338 1.00 89.12 78 GLY A C 1
ATOM 576 O O . GLY A 1 78 ? 1.470 -0.338 -1.725 1.00 89.12 78 GLY A O 1
ATOM 577 N N . MET A 1 79 ? 3.707 -0.241 -1.745 1.00 88.31 79 MET A N 1
ATOM 578 C CA . MET A 1 79 ? 3.842 -0.050 -0.299 1.00 88.31 79 MET A CA 1
ATOM 579 C C . MET A 1 79 ? 3.221 1.261 0.184 1.00 88.31 79 MET A C 1
ATOM 581 O O . MET A 1 79 ? 2.544 1.270 1.210 1.00 88.31 79 MET A O 1
ATOM 585 N N . LEU A 1 80 ? 3.385 2.349 -0.575 1.00 90.19 80 LEU A N 1
ATOM 586 C CA . LEU A 1 80 ? 2.724 3.624 -0.284 1.00 90.19 80 LEU A CA 1
ATOM 587 C C . LEU A 1 80 ? 1.202 3.544 -0.453 1.00 90.19 80 LEU A C 1
ATOM 589 O O . LEU A 1 80 ? 0.458 4.113 0.335 1.00 90.19 80 LEU A O 1
ATOM 593 N N . ALA A 1 81 ? 0.703 2.834 -1.465 1.00 91.75 81 ALA A N 1
ATOM 594 C CA . ALA A 1 81 ? -0.738 2.650 -1.609 1.00 91.75 81 ALA A CA 1
ATOM 595 C C . ALA A 1 81 ? -1.305 1.784 -0.470 1.00 91.75 81 ALA A C 1
ATOM 597 O O . ALA A 1 81 ? -2.403 2.029 0.027 1.00 91.75 81 ALA A O 1
ATOM 598 N N . LEU A 1 82 ? -0.546 0.781 -0.026 1.00 89.62 82 LEU A N 1
ATOM 599 C CA . LEU A 1 82 ? -0.931 -0.089 1.077 1.00 89.62 82 LEU A CA 1
ATOM 600 C C . LEU A 1 82 ? -0.972 0.648 2.421 1.00 89.62 82 LEU A C 1
ATOM 602 O O . LEU A 1 82 ? -1.917 0.441 3.182 1.00 89.62 82 LEU A O 1
ATOM 606 N N . SER A 1 83 ? -0.006 1.533 2.688 1.00 87.88 83 SER A N 1
ATOM 607 C CA . SER A 1 83 ? 0.031 2.334 3.919 1.00 87.88 83 SER A CA 1
ATOM 608 C C . SER A 1 83 ? -1.173 3.255 4.072 1.00 87.88 83 SER A C 1
ATOM 610 O O . SER A 1 83 ? -1.632 3.472 5.193 1.00 87.88 83 SER A O 1
ATOM 612 N N . VAL A 1 84 ? -1.705 3.762 2.957 1.00 89.69 84 VAL A N 1
ATOM 613 C CA . VAL A 1 84 ? -2.941 4.553 2.937 1.00 89.69 84 VAL A CA 1
ATOM 614 C C . VAL A 1 84 ? -4.158 3.664 3.183 1.00 89.69 84 VAL A C 1
ATOM 616 O O . VAL A 1 84 ? -4.981 3.954 4.052 1.00 89.69 84 VAL A O 1
ATOM 619 N N . MET A 1 85 ? -4.285 2.575 2.422 1.00 89.69 85 MET A N 1
ATOM 620 C CA . MET A 1 85 ? -5.500 1.755 2.429 1.00 89.69 85 MET A CA 1
ATOM 621 C C . MET A 1 85 ? -5.710 1.003 3.739 1.00 89.69 85 MET A C 1
ATOM 623 O O . MET A 1 85 ? -6.838 0.881 4.206 1.00 89.69 85 MET A O 1
ATOM 627 N N . LEU A 1 86 ? -4.633 0.538 4.364 1.00 86.81 86 LEU A N 1
ATOM 628 C CA . LEU A 1 86 ? -4.701 -0.234 5.600 1.00 86.81 86 LEU A CA 1
ATOM 629 C C . LEU A 1 86 ? -4.135 0.542 6.801 1.00 86.81 86 LEU A C 1
ATOM 631 O O . LEU A 1 86 ? -3.672 -0.069 7.756 1.00 86.81 86 LEU A O 1
ATOM 635 N N . HIS A 1 87 ? -4.192 1.880 6.778 1.00 84.50 87 HIS A N 1
ATOM 636 C CA . HIS A 1 87 ? -3.632 2.752 7.825 1.00 84.50 87 HIS A CA 1
ATOM 637 C C . HIS A 1 87 ? -4.134 2.454 9.248 1.00 84.50 87 HIS A C 1
ATOM 639 O O . HIS A 1 87 ? -3.399 2.652 10.208 1.00 84.50 87 HIS A O 1
ATOM 645 N N . HIS A 1 88 ? -5.379 1.991 9.385 1.00 77.50 88 HIS A N 1
ATOM 646 C CA . HIS A 1 88 ? -6.000 1.668 10.671 1.00 77.50 88 HIS A CA 1
ATOM 647 C C . HIS A 1 88 ? -5.534 0.317 11.232 1.00 77.50 88 HIS A C 1
ATOM 649 O O . HIS A 1 88 ? -5.738 0.046 12.409 1.00 77.50 88 HIS A O 1
ATOM 655 N N . ARG A 1 89 ? -4.899 -0.528 10.410 1.00 76.88 89 ARG A N 1
ATOM 656 C CA . ARG A 1 89 ? -4.348 -1.820 10.824 1.00 76.88 89 ARG A CA 1
ATOM 657 C C . ARG A 1 89 ? -2.845 -1.652 10.964 1.00 76.88 89 ARG A C 1
ATOM 659 O O . ARG A 1 89 ? -2.141 -1.610 9.955 1.00 76.88 89 ARG A O 1
ATOM 666 N N . LEU A 1 90 ? -2.327 -1.618 12.193 1.00 65.69 90 LEU A N 1
ATOM 667 C CA . LEU A 1 90 ? -0.875 -1.563 12.458 1.00 65.69 90 LEU A CA 1
ATOM 668 C C . LEU A 1 90 ? -0.107 -2.686 11.738 1.00 65.69 90 LEU A C 1
ATOM 670 O O . LEU A 1 90 ? 1.066 -2.546 11.397 1.00 65.69 90 LEU A O 1
ATOM 674 N N . LEU A 1 91 ? -0.795 -3.774 11.407 1.00 64.12 91 LEU A N 1
ATOM 675 C CA . LEU A 1 91 ? -0.354 -4.807 10.478 1.00 64.12 91 LEU A CA 1
ATOM 676 C C . LEU A 1 91 ? 0.196 -4.315 9.143 1.00 64.12 91 LEU A C 1
ATOM 678 O O . LEU A 1 91 ? 1.189 -4.858 8.674 1.00 64.12 91 LEU A O 1
ATOM 682 N N . ALA A 1 92 ? -0.411 -3.305 8.527 1.00 63.81 92 ALA A N 1
ATOM 683 C CA . ALA A 1 92 ? 0.093 -2.726 7.287 1.00 63.81 92 ALA A CA 1
ATOM 684 C C . ALA A 1 92 ? 1.496 -2.146 7.487 1.00 63.81 92 ALA A C 1
ATOM 686 O O . ALA A 1 92 ? 2.369 -2.328 6.642 1.00 63.81 92 ALA A O 1
ATOM 687 N N . VAL A 1 93 ? 1.734 -1.527 8.645 1.00 65.25 93 VAL A N 1
ATOM 688 C CA . VAL A 1 93 ? 3.040 -0.996 9.042 1.00 65.25 93 VAL A CA 1
ATOM 689 C C . VAL A 1 93 ? 4.042 -2.129 9.227 1.00 65.25 93 VAL A C 1
ATOM 691 O O . VAL A 1 93 ? 5.125 -2.081 8.646 1.00 65.25 93 VAL A O 1
ATOM 694 N N . TRP A 1 94 ? 3.675 -3.193 9.942 1.00 71.50 94 TRP A N 1
ATOM 695 C CA . TRP A 1 94 ? 4.557 -4.347 10.136 1.00 71.50 94 TRP A CA 1
ATOM 696 C C . TRP A 1 94 ? 4.866 -5.098 8.840 1.00 71.50 94 TRP A C 1
ATOM 698 O O . TRP A 1 94 ? 6.022 -5.442 8.605 1.00 71.50 94 TRP A O 1
ATOM 708 N N . VAL A 1 95 ? 3.875 -5.308 7.971 1.00 70.00 95 VAL A N 1
ATOM 709 C CA . VAL A 1 95 ? 4.051 -5.954 6.660 1.00 70.00 95 VAL A CA 1
ATOM 710 C C . VAL A 1 95 ? 4.965 -5.125 5.765 1.00 70.00 95 VAL A C 1
ATOM 712 O O . VAL A 1 95 ? 5.841 -5.679 5.101 1.00 70.00 95 VAL A O 1
ATOM 715 N N . VAL A 1 96 ? 4.817 -3.801 5.776 1.00 70.00 96 VAL A N 1
ATOM 716 C CA . VAL A 1 96 ? 5.682 -2.894 5.016 1.00 70.00 96 VAL A CA 1
ATOM 717 C C . VAL A 1 96 ? 7.097 -2.874 5.590 1.00 70.00 96 VAL A C 1
ATOM 719 O O . VAL A 1 96 ? 8.050 -2.945 4.817 1.00 70.00 96 VAL A O 1
ATOM 722 N N . ILE A 1 97 ? 7.272 -2.810 6.912 1.00 70.31 97 ILE A N 1
ATOM 723 C CA . ILE A 1 97 ? 8.602 -2.816 7.543 1.00 70.31 97 ILE A CA 1
ATOM 724 C C . ILE A 1 97 ? 9.303 -4.154 7.296 1.00 70.31 97 ILE A C 1
ATOM 726 O O . ILE A 1 97 ? 10.434 -4.172 6.813 1.00 70.31 97 ILE A O 1
ATOM 730 N N . ALA A 1 98 ? 8.630 -5.274 7.565 1.00 74.44 98 ALA A N 1
ATOM 731 C CA . ALA A 1 98 ? 9.16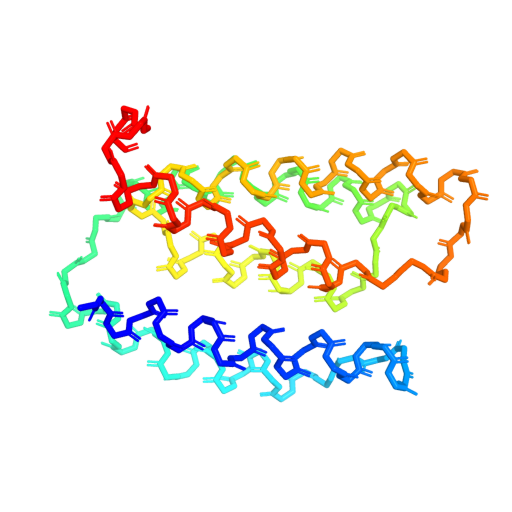9 -6.609 7.327 1.00 74.44 98 ALA A CA 1
ATOM 732 C C . ALA A 1 98 ? 9.483 -6.820 5.841 1.00 74.44 98 ALA A C 1
ATOM 734 O O . ALA A 1 98 ? 10.578 -7.269 5.507 1.00 74.44 98 ALA A O 1
ATOM 735 N N . GLY A 1 99 ? 8.573 -6.416 4.948 1.00 68.75 99 GLY A N 1
ATOM 736 C CA . GLY A 1 99 ? 8.805 -6.404 3.507 1.00 68.75 99 GLY A CA 1
ATOM 737 C C . GLY A 1 99 ? 10.041 -5.583 3.142 1.00 68.75 99 GLY A C 1
ATOM 738 O O . GLY A 1 99 ? 10.920 -6.083 2.450 1.00 68.75 99 GLY A O 1
ATOM 739 N N . SER A 1 100 ? 10.174 -4.369 3.678 1.00 66.00 100 SER A N 1
ATOM 740 C CA . SER A 1 100 ? 11.323 -3.491 3.421 1.00 66.00 100 SER A CA 1
ATOM 741 C C . SER A 1 100 ? 12.645 -4.101 3.856 1.00 66.00 100 SER A C 1
ATOM 743 O O . SER A 1 100 ? 13.615 -4.079 3.100 1.00 66.00 100 SER A O 1
ATOM 745 N N . LEU A 1 101 ? 12.680 -4.702 5.044 1.00 71.81 101 LEU A N 1
ATOM 746 C CA . LEU A 1 101 ? 13.867 -5.377 5.559 1.00 71.81 101 LEU A CA 1
ATOM 747 C C . LEU A 1 101 ? 14.229 -6.602 4.712 1.00 71.81 101 LEU A C 1
ATOM 749 O O . LEU A 1 101 ? 15.396 -6.782 4.363 1.00 71.81 101 LEU A O 1
ATOM 753 N N . VAL A 1 102 ? 13.241 -7.417 4.335 1.00 71.06 102 VAL A N 1
ATOM 754 C CA . VAL A 1 102 ? 13.453 -8.584 3.469 1.00 71.06 102 VAL A CA 1
ATOM 755 C C . VAL A 1 102 ? 13.945 -8.154 2.088 1.00 71.06 102 VAL A C 1
ATOM 757 O O . VAL A 1 102 ? 14.912 -8.733 1.600 1.00 71.06 102 VAL A O 1
ATOM 760 N N . ALA A 1 103 ? 13.350 -7.125 1.480 1.00 66.81 103 ALA A N 1
ATOM 761 C CA . ALA A 1 103 ? 13.789 -6.577 0.196 1.00 66.81 103 ALA A CA 1
ATOM 762 C C . ALA A 1 103 ? 15.232 -6.081 0.260 1.00 66.81 103 ALA A C 1
ATOM 764 O O . ALA A 1 103 ? 16.044 -6.443 -0.586 1.00 66.81 103 ALA A O 1
ATOM 765 N N . LEU A 1 104 ? 15.581 -5.324 1.302 1.00 66.00 104 LEU A N 1
ATOM 766 C CA . LEU A 1 104 ? 16.926 -4.788 1.489 1.00 66.00 104 LEU A CA 1
ATOM 767 C C . LEU A 1 104 ? 17.974 -5.905 1.634 1.00 66.00 104 LEU A C 1
ATOM 769 O O . LEU A 1 104 ? 19.053 -5.837 1.042 1.00 66.00 104 LEU A O 1
ATOM 773 N N . VAL A 1 105 ? 17.659 -6.950 2.406 1.00 71.88 105 VAL A N 1
ATOM 774 C CA . VAL A 1 105 ? 18.545 -8.110 2.598 1.00 71.88 105 VAL A CA 1
ATOM 775 C C . VAL A 1 105 ? 18.664 -8.928 1.314 1.00 71.88 105 VAL A C 1
ATOM 777 O O . VAL A 1 105 ? 19.765 -9.333 0.937 1.00 71.88 105 VAL A O 1
ATOM 780 N N . MET A 1 106 ? 17.546 -9.170 0.632 1.00 67.12 106 MET A N 1
ATOM 781 C CA . MET A 1 106 ? 17.515 -9.992 -0.574 1.00 67.12 106 MET A CA 1
ATOM 782 C C . MET A 1 106 ? 18.134 -9.271 -1.773 1.00 67.12 106 MET A C 1
ATOM 784 O O . MET A 1 106 ? 18.825 -9.930 -2.547 1.00 67.12 106 MET A O 1
ATOM 788 N N . SER A 1 107 ? 17.974 -7.947 -1.904 1.00 65.88 107 SER A N 1
ATOM 789 C CA . SER A 1 107 ? 18.573 -7.131 -2.977 1.00 65.88 107 SER A CA 1
ATOM 790 C C . SER A 1 107 ? 20.095 -7.297 -3.008 1.00 65.88 107 SER A C 1
ATOM 792 O O . SER A 1 107 ? 20.673 -7.558 -4.064 1.00 65.88 107 SER A O 1
ATOM 794 N N . ARG A 1 108 ? 20.746 -7.333 -1.835 1.00 67.56 108 ARG A N 1
ATOM 795 C CA . ARG A 1 108 ? 22.194 -7.597 -1.730 1.00 67.56 108 ARG A CA 1
ATOM 796 C C . ARG A 1 108 ? 22.623 -8.973 -2.248 1.00 67.56 108 ARG A C 1
ATOM 798 O O . ARG A 1 108 ? 23.792 -9.142 -2.582 1.00 67.56 108 ARG A O 1
ATOM 805 N N . LYS A 1 109 ? 21.723 -9.961 -2.268 1.00 66.94 109 LYS A N 1
ATOM 806 C CA . LYS A 1 109 ? 22.035 -11.358 -2.614 1.00 66.94 109 LYS A CA 1
ATOM 807 C C . LYS A 1 109 ? 21.550 -11.766 -4.009 1.00 66.94 109 LYS A C 1
ATOM 809 O O . LYS A 1 109 ? 22.198 -12.596 -4.639 1.00 66.94 109 LYS A O 1
ATOM 814 N N . TYR A 1 110 ? 20.434 -11.212 -4.480 1.00 64.62 110 TYR A N 1
ATOM 815 C CA . TYR A 1 110 ? 19.744 -11.643 -5.703 1.00 64.62 110 TYR A CA 1
ATOM 816 C C . TYR A 1 110 ? 19.512 -10.518 -6.731 1.00 64.62 110 TYR A C 1
ATOM 818 O O . TYR A 1 110 ? 19.025 -10.806 -7.828 1.00 64.62 110 TYR A O 1
ATOM 826 N N . GLY A 1 111 ? 19.872 -9.266 -6.416 1.00 65.38 111 GLY A N 1
ATOM 827 C CA . GLY A 1 111 ? 19.647 -8.108 -7.290 1.00 65.38 111 GLY A CA 1
ATOM 828 C C . GLY A 1 111 ? 18.162 -7.879 -7.603 1.00 65.38 111 GLY A C 1
ATOM 829 O O . GLY A 1 111 ? 17.297 -8.194 -6.789 1.00 65.38 111 GLY A O 1
ATOM 830 N N . ASP A 1 112 ? 17.860 -7.393 -8.810 1.00 62.72 112 ASP A N 1
ATOM 831 C CA . ASP A 1 112 ? 16.503 -7.001 -9.249 1.00 62.72 112 ASP A CA 1
ATOM 832 C C . ASP A 1 112 ? 15.537 -8.177 -9.516 1.00 62.72 112 ASP A C 1
ATOM 834 O O . ASP A 1 112 ? 14.376 -7.980 -9.867 1.00 62.72 112 ASP A O 1
ATOM 838 N N . ASN A 1 113 ? 15.975 -9.429 -9.357 1.00 65.50 113 ASN A N 1
ATOM 839 C CA . ASN A 1 113 ? 15.177 -10.614 -9.704 1.00 65.50 113 ASN A CA 1
ATOM 840 C C . ASN A 1 113 ? 14.248 -11.106 -8.580 1.00 65.50 113 ASN A C 1
ATOM 842 O O . ASN A 1 113 ? 13.729 -12.230 -8.636 1.00 65.50 113 ASN A O 1
ATOM 846 N N . ILE A 1 114 ? 14.002 -10.296 -7.556 1.00 67.12 114 ILE A N 1
ATOM 847 C CA . ILE A 1 114 ? 13.174 -10.682 -6.409 1.00 67.12 114 ILE A CA 1
ATOM 848 C C . ILE A 1 114 ? 11.711 -10.365 -6.732 1.00 67.12 114 ILE A C 1
ATOM 850 O O . ILE A 1 114 ? 11.408 -9.216 -7.031 1.00 67.12 114 ILE A O 1
ATOM 854 N N . PRO A 1 115 ? 10.790 -11.346 -6.685 1.00 72.00 115 PRO A N 1
ATOM 855 C CA . PRO A 1 115 ? 9.368 -11.090 -6.895 1.00 72.00 115 PRO A CA 1
ATOM 856 C C . PRO A 1 115 ? 8.762 -10.473 -5.627 1.00 72.00 115 PRO A C 1
ATOM 858 O O . PRO A 1 115 ? 8.033 -11.124 -4.873 1.00 72.00 115 PRO A O 1
ATOM 861 N N . PHE A 1 116 ? 9.150 -9.234 -5.329 1.00 79.31 116 PHE A N 1
ATOM 862 C CA . PHE A 1 116 ? 8.848 -8.561 -4.070 1.00 79.31 116 PHE A CA 1
ATOM 863 C C . PHE A 1 116 ? 7.339 -8.447 -3.809 1.00 79.31 116 PHE A C 1
ATOM 865 O O . PHE A 1 116 ? 6.889 -8.568 -2.666 1.00 79.31 116 PHE A O 1
ATOM 872 N N . MET A 1 117 ? 6.537 -8.339 -4.869 1.00 85.62 117 MET A N 1
ATOM 873 C CA . MET A 1 117 ? 5.076 -8.301 -4.768 1.00 85.62 117 MET A CA 1
ATOM 874 C C . MET A 1 117 ? 4.487 -9.573 -4.150 1.00 85.62 117 MET A C 1
ATOM 876 O O . MET A 1 117 ? 3.474 -9.505 -3.454 1.00 85.62 117 MET A O 1
ATOM 880 N N . VAL A 1 118 ? 5.125 -10.731 -4.351 1.00 83.06 118 VAL A N 1
ATOM 881 C CA . VAL A 1 118 ? 4.703 -11.994 -3.726 1.00 83.06 118 VAL A CA 1
ATOM 882 C C . VAL A 1 118 ? 4.941 -11.948 -2.221 1.00 83.06 118 VAL A C 1
ATOM 884 O O . VAL A 1 118 ? 4.067 -12.341 -1.454 1.00 83.06 118 VAL A O 1
ATOM 887 N N . ALA A 1 119 ? 6.095 -11.434 -1.789 1.00 80.62 119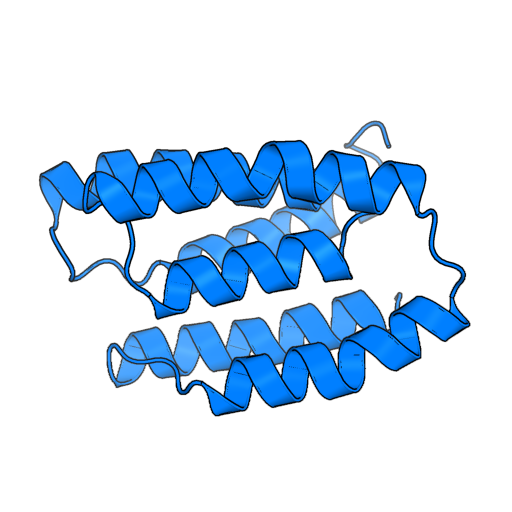 ALA A N 1
ATOM 888 C CA . ALA A 1 119 ? 6.402 -11.287 -0.369 1.00 80.62 119 ALA A CA 1
ATOM 889 C C . ALA A 1 119 ? 5.414 -10.331 0.317 1.00 80.62 119 ALA A C 1
ATOM 891 O O . ALA A 1 119 ? 4.911 -10.646 1.397 1.00 80.62 119 ALA A O 1
ATOM 892 N N . LEU A 1 120 ? 5.072 -9.215 -0.338 1.00 83.31 120 LEU A N 1
ATOM 893 C CA . LEU A 1 120 ? 4.027 -8.311 0.142 1.00 83.31 120 LEU A CA 1
ATOM 894 C C . LEU A 1 120 ? 2.672 -9.013 0.247 1.00 83.31 120 LEU A C 1
ATOM 896 O O . LEU A 1 120 ? 2.043 -8.936 1.298 1.00 83.31 120 LEU A O 1
ATOM 900 N N . LEU A 1 121 ? 2.236 -9.733 -0.790 1.00 87.44 121 LEU A N 1
ATOM 901 C CA . LEU A 1 121 ? 0.963 -10.458 -0.764 1.00 87.44 121 LEU A CA 1
ATOM 902 C C . LEU A 1 121 ? 0.903 -11.477 0.381 1.00 87.44 121 LEU A C 1
ATOM 904 O O . LEU A 1 121 ? -0.086 -11.518 1.111 1.00 87.44 121 LEU A O 1
ATOM 908 N N . VAL A 1 122 ? 1.965 -12.264 0.568 1.00 83.62 122 VAL A N 1
ATOM 909 C CA . VAL A 1 122 ? 2.066 -13.226 1.675 1.00 83.62 122 VAL A CA 1
ATOM 910 C C . VAL A 1 122 ? 1.979 -12.508 3.020 1.00 83.62 122 VAL A C 1
ATOM 912 O O . VAL A 1 122 ? 1.231 -12.948 3.891 1.00 83.62 122 VAL A O 1
ATOM 915 N N . GLY A 1 123 ? 2.679 -11.383 3.179 1.00 80.94 123 GLY A N 1
ATOM 916 C CA . GLY A 1 123 ? 2.605 -10.563 4.387 1.00 80.94 123 GLY A CA 1
ATOM 917 C C . GLY A 1 123 ? 1.192 -10.049 4.669 1.00 80.94 123 GLY A C 1
ATOM 918 O O . GLY A 1 123 ? 0.723 -10.159 5.799 1.00 80.94 123 GLY A O 1
ATOM 919 N N . ILE A 1 124 ? 0.482 -9.559 3.648 1.00 85.50 124 ILE A N 1
ATOM 920 C CA . ILE A 1 124 ? -0.908 -9.086 3.773 1.00 85.50 124 ILE A CA 1
ATOM 921 C C . ILE A 1 124 ? -1.827 -10.222 4.229 1.00 85.50 124 ILE A C 1
ATOM 923 O O . ILE A 1 124 ? -2.620 -10.032 5.149 1.00 85.50 124 ILE A O 1
ATOM 927 N N . VAL A 1 125 ? -1.716 -11.401 3.609 1.00 86.00 125 VAL A N 1
ATOM 928 C CA . VAL A 1 125 ? -2.535 -12.572 3.957 1.00 86.00 125 VAL A CA 1
ATOM 929 C C . VAL A 1 125 ? -2.243 -13.033 5.382 1.00 86.00 125 VAL A C 1
ATOM 931 O O . VAL A 1 125 ? -3.177 -13.215 6.157 1.00 86.00 125 VAL A O 1
ATOM 934 N N . LEU A 1 126 ? -0.967 -13.182 5.750 1.00 81.31 126 LEU A N 1
ATOM 935 C CA . LEU A 1 126 ? -0.576 -13.561 7.109 1.00 81.31 126 LEU A CA 1
ATOM 936 C C . LEU A 1 126 ? -1.080 -12.549 8.131 1.00 81.31 126 LEU A C 1
ATOM 938 O O . LEU A 1 126 ? -1.651 -12.947 9.141 1.00 81.31 126 LEU A O 1
ATOM 942 N N . GLY A 1 127 ? -0.925 -11.255 7.853 1.00 78.88 127 GLY A N 1
ATOM 943 C CA . GLY A 1 127 ? -1.417 -10.208 8.734 1.00 78.88 127 GLY A CA 1
ATOM 944 C C . GLY A 1 127 ? -2.928 -10.291 8.928 1.00 78.88 127 GLY A C 1
ATOM 945 O O . GLY A 1 127 ? -3.397 -10.346 10.059 1.00 78.88 127 GLY A O 1
ATOM 946 N N . ALA A 1 128 ? -3.686 -10.397 7.835 1.00 81.19 128 ALA A N 1
ATOM 947 C CA . ALA A 1 128 ? -5.138 -10.536 7.889 1.00 81.19 128 ALA A CA 1
ATOM 948 C C . ALA A 1 128 ? -5.594 -11.790 8.657 1.00 81.19 128 ALA A C 1
ATOM 950 O O . ALA A 1 128 ? -6.581 -11.736 9.387 1.00 81.19 128 ALA A O 1
ATOM 951 N N . VAL A 1 129 ? -4.884 -12.913 8.513 1.00 82.81 129 VAL A N 1
ATOM 952 C CA . VAL A 1 129 ? -5.182 -14.148 9.255 1.00 82.81 129 VAL A CA 1
ATOM 953 C C . VAL A 1 129 ? -4.879 -13.980 10.743 1.00 82.81 129 VAL A C 1
ATOM 955 O O . VAL A 1 129 ? -5.707 -14.346 11.571 1.00 82.81 129 VAL A O 1
ATOM 958 N N . LEU A 1 130 ? -3.723 -13.419 11.098 1.00 80.25 130 LEU A N 1
ATOM 959 C CA . LEU A 1 130 ? -3.336 -13.211 12.497 1.00 80.25 130 LEU A CA 1
ATOM 960 C C . LEU A 1 130 ? -4.270 -12.229 13.219 1.00 80.25 130 LEU A C 1
ATOM 962 O O . LEU A 1 130 ? -4.598 -12.457 14.384 1.00 80.25 130 LEU A O 1
ATOM 966 N N . ASP A 1 131 ? -4.731 -11.190 12.519 1.00 78.81 131 ASP A N 1
ATOM 967 C CA . ASP A 1 131 ? -5.777 -10.280 12.998 1.00 78.81 131 ASP A CA 1
ATOM 968 C C . ASP A 1 131 ? -7.092 -11.017 13.256 1.00 78.81 131 ASP A C 1
ATOM 970 O O . ASP A 1 131 ? -7.657 -10.941 14.344 1.00 78.81 131 ASP A O 1
ATOM 974 N N . ALA A 1 132 ? -7.548 -11.810 12.280 1.00 81.12 132 ALA A N 1
ATOM 975 C CA . ALA A 1 132 ? -8.787 -12.573 12.393 1.00 81.12 132 ALA A CA 1
ATOM 976 C C . ALA A 1 132 ? -8.755 -13.605 13.535 1.00 81.12 132 ALA A C 1
ATOM 978 O O . ALA A 1 132 ? -9.802 -13.954 14.079 1.00 81.12 132 ALA A O 1
ATOM 979 N N . LEU A 1 133 ? -7.566 -14.089 13.903 1.00 83.19 133 LEU A N 1
ATOM 980 C CA . LEU A 1 133 ? -7.353 -14.998 15.029 1.00 83.19 133 LEU A CA 1
ATOM 981 C C . LEU A 1 133 ? -7.208 -14.273 16.381 1.00 83.19 133 LEU A C 1
ATOM 983 O O . LEU A 1 133 ? -7.060 -14.944 17.401 1.00 83.19 133 LEU A O 1
ATOM 987 N N . GLY A 1 134 ? -7.223 -12.935 16.410 1.00 80.19 134 GLY A N 1
ATOM 988 C CA . GLY A 1 134 ? -7.040 -12.139 17.629 1.00 80.19 134 GLY A CA 1
ATOM 989 C C . GLY A 1 134 ? -5.644 -12.265 18.247 1.00 80.19 134 GLY A C 1
ATOM 990 O O . GLY A 1 134 ? -5.461 -11.983 19.429 1.00 80.19 134 GLY A O 1
ATOM 991 N N . VAL A 1 135 ? -4.660 -12.730 17.469 1.00 75.81 135 VAL A N 1
ATOM 992 C CA . VAL A 1 135 ? -3.275 -12.930 17.929 1.00 75.81 135 VAL A CA 1
ATOM 993 C C . VAL A 1 135 ? -2.543 -11.598 18.034 1.00 75.81 135 VAL A C 1
ATOM 995 O O . VAL A 1 135 ? -1.630 -11.448 18.846 1.00 75.81 135 VAL A O 1
ATOM 998 N N . LEU A 1 136 ? -2.921 -10.635 17.196 1.00 65.12 136 LEU A N 1
ATOM 999 C CA . LEU A 1 136 ? -2.268 -9.343 17.150 1.00 65.12 136 LEU A CA 1
ATOM 1000 C C . LEU A 1 136 ? -2.998 -8.341 18.038 1.00 65.12 136 LEU A C 1
ATOM 1002 O O . LEU A 1 136 ? -4.215 -8.191 17.923 1.00 65.12 136 LEU A O 1
ATOM 1006 N N . PRO A 1 137 ? -2.265 -7.656 18.930 1.00 52.88 137 PRO A N 1
ATOM 1007 C CA . PRO A 1 137 ? -2.834 -6.583 19.707 1.00 52.88 137 PRO A CA 1
ATOM 1008 C C . PRO A 1 137 ? -2.992 -5.377 18.776 1.00 52.88 137 PRO A C 1
ATOM 1010 O O . PRO A 1 137 ? -2.022 -4.658 18.548 1.00 52.88 137 PRO A O 1
ATOM 1013 N N . PHE A 1 138 ? -4.226 -5.172 18.310 1.00 49.44 138 PHE A N 1
ATOM 1014 C CA . PHE A 1 138 ? -4.728 -3.948 17.668 1.00 49.44 138 PHE A CA 1
ATOM 1015 C C . PHE A 1 138 ? -4.255 -3.691 16.222 1.00 49.44 138 PHE A C 1
ATOM 1017 O O . PHE A 1 138 ? -3.041 -3.527 15.962 1.00 49.44 138 PHE A O 1
#

Radius of gyration: 14.18 Å; Cα contacts (8 Å, |Δi|>4): 147; chains: 1; bounding box: 39×26×36 Å

Sequence (138 aa):
MEPVLILTLAVFSYAAYTDLKTRTVSNRVWAVYMGLGVPLLALSGVDVGLLLMSLLIIAPAVFASYHFGGMGGADVKGMLALSVMLHHRLLAVWVVIAGSLVALVMSRKYGDNIPFMVALLVGIVLGAVLDALGVLPF

Secondary structure (DSSP, 8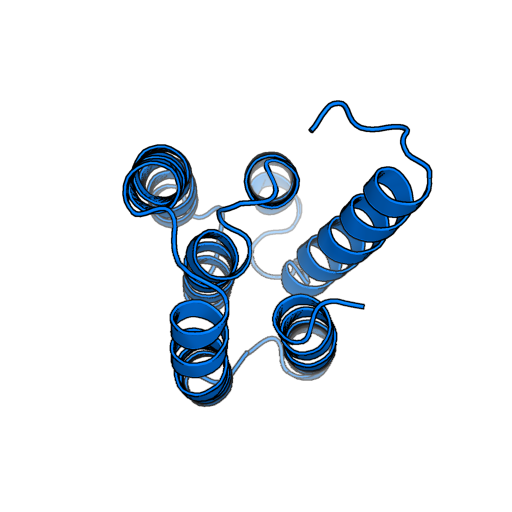-state):
--HHHHHHHHHHHHHHHHHHHHS---HHHHHHHHHHHHHHHHHH---HHHHHHHHHHHHHHHHHHHHTTSS-HHHHHHHHHHHHHTTT-HHHHHHHHHHHHHHHHHHHHHGGG--HHHHHHHHHHHHHHHHHTT-S--

Mean predicted aligned error: 5.52 Å

Solvent-accessible surface area (backbone atoms only — not comparable to full-atom values): 7513 Å² total; per-residue (Å²): 132,61,70,59,58,54,49,48,53,55,52,36,52,52,40,21,50,34,28,68,75,67,74,49,58,62,71,62,58,57,50,51,50,50,65,57,39,50,59,54,44,60,74,70,61,69,62,63,67,47,36,52,52,34,43,66,58,47,51,58,55,45,51,50,36,39,74,74,63,28,45,55,76,54,55,46,52,50,51,56,52,41,28,61,73,35,27,88,38,52,50,40,56,51,36,48,51,54,42,50,52,51,32,44,59,43,22,80,76,59,46,92,74,61,57,59,47,45,56,45,40,51,36,51,52,50,42,55,50,38,50,75,67,66,72,54,89,103

pLDDT: mean 82.47, std 10.14, range [49.44, 95.69]